Protein AF-N6YVE5-F1 (afdb_monomer)

InterPro domains:
  IPR000701 Succinate dehydrogenase/fumarate reductase type B, transmembrane subunit [PF01127] (1-88)
  IPR014312 Succinate dehydrogenase, hydrophobic membrane anchor [PTHR38689] (1-90)
  IPR014312 Succinate dehydrogenase, hydrophobic membrane anchor [TIGR02968] (1-95)
  IPR034804 Fumarate reductase/succinate dehydrogenase, transmembrane subunit [G3DSA:1.20.1300.10] (1-100)
  IPR034804 Fumarate reductase/succinate dehydrogenase, transmembrane subunit [SSF81343] (2-96)

Sequence (103 aa):
MVQRLSALLLLVLILLAMLALPFASPLDFSAWRALAGGALGGPLIALLFGALCAHAWVGMRDIVLDYLQPRGLRLAVLGLITVVLLGVLARVLLSLAMVALAA

Mean predicted aligned error: 3.14 Å

Organism: NCBI:txid1234381

Radius of gyration: 16.72 Å; Cα contacts (8 Å, |Δi|>4): 61; chains: 1; bounding box: 34×27×44 Å

Foldseek 3Di:
DLQVVLVVLLVVLVVVCVVCVVVDPPPDPVSVLCQLQDPVNVVSQLSNLVSVLSNQLVVVLVVLVVPPDDPVVSVVVNVVSVVVSVVSSVVSNVVSVVSNVVD

Solvent-accessible surface area (backbone atoms only — not comparable to full-atom values): 5577 Å² total; per-residue (Å²): 108,65,53,58,54,22,48,53,51,41,50,53,53,49,51,51,47,67,67,48,52,83,74,50,81,68,87,44,74,66,48,54,48,49,40,38,44,33,96,56,40,28,59,50,51,53,48,47,50,50,28,48,42,52,28,49,50,52,54,52,51,51,53,41,67,77,71,43,79,56,68,68,60,35,53,52,51,53,50,49,51,50,53,50,44,51,50,51,50,50,52,50,52,52,51,37,49,58,39,50,76,72,108

Structure (mmCIF, N/CA/C/O backbone):
data_AF-N6YVE5-F1
#
_entry.id   AF-N6YVE5-F1
#
loop_
_atom_site.group_PDB
_atom_site.id
_atom_site.type_symbol
_atom_site.label_atom_id
_atom_site.label_alt_id
_atom_site.label_comp_id
_atom_site.label_asym_id
_atom_site.label_entity_id
_atom_site.label_seq_id
_atom_site.pdbx_PDB_ins_code
_atom_site.Cartn_x
_atom_site.Cartn_y
_atom_site.Cartn_z
_atom_site.occupancy
_atom_site.B_iso_or_equiv
_atom_site.auth_seq_id
_atom_site.auth_comp_id
_atom_site.auth_asym_id
_atom_site.auth_atom_id
_atom_site.pdbx_PDB_model_num
ATOM 1 N N . MET A 1 1 ? 5.309 -2.353 16.028 1.00 92.25 1 MET A N 1
ATOM 2 C CA . MET A 1 1 ? 6.421 -2.275 15.049 1.00 92.25 1 MET A CA 1
ATOM 3 C C . MET A 1 1 ? 5.942 -2.234 13.599 1.00 92.25 1 MET A C 1
ATOM 5 O O . MET A 1 1 ? 6.401 -1.356 12.882 1.00 92.25 1 MET A O 1
ATOM 9 N N . VAL A 1 2 ? 4.981 -3.082 13.189 1.00 96.69 2 VAL A N 1
ATOM 10 C CA . VAL A 1 2 ? 4.412 -3.110 11.816 1.00 96.69 2 VAL A CA 1
ATOM 11 C C . VAL A 1 2 ? 4.034 -1.722 11.278 1.00 96.69 2 VAL A C 1
ATOM 13 O O . VAL A 1 2 ? 4.438 -1.382 10.172 1.00 96.69 2 VAL A O 1
ATOM 16 N N . GLN A 1 3 ? 3.355 -0.884 12.071 1.00 97.19 3 GLN A N 1
ATOM 17 C CA . GLN A 1 3 ? 2.950 0.470 11.654 1.00 97.19 3 GLN A CA 1
ATOM 18 C C . GLN A 1 3 ? 4.124 1.368 11.240 1.00 97.19 3 GLN A C 1
ATOM 20 O O . GLN A 1 3 ? 4.046 2.089 10.252 1.00 97.19 3 GLN A O 1
ATOM 25 N N . ARG A 1 4 ? 5.230 1.313 11.989 1.00 98.19 4 ARG A N 1
ATOM 26 C CA . ARG A 1 4 ? 6.408 2.154 11.740 1.00 98.19 4 ARG A CA 1
ATOM 27 C C . ARG A 1 4 ? 7.226 1.628 10.567 1.00 98.19 4 ARG A C 1
ATOM 29 O O . ARG A 1 4 ? 7.643 2.407 9.722 1.00 98.19 4 ARG A O 1
ATOM 36 N N . LEU A 1 5 ? 7.417 0.310 10.498 1.00 98.38 5 LEU A N 1
ATOM 37 C CA . LEU A 1 5 ? 8.143 -0.314 9.394 1.00 98.38 5 LEU A CA 1
ATOM 38 C C . LEU A 1 5 ? 7.418 -0.099 8.060 1.00 98.38 5 LEU A C 1
ATOM 40 O O . LEU A 1 5 ? 8.040 0.309 7.086 1.00 98.38 5 LEU A O 1
ATOM 44 N N . SER A 1 6 ? 6.101 -0.312 8.033 1.00 98.50 6 SER A N 1
ATOM 45 C CA . SER A 1 6 ? 5.287 -0.053 6.841 1.00 98.50 6 SER A CA 1
ATOM 46 C C . SER A 1 6 ? 5.313 1.421 6.433 1.00 98.50 6 SER A C 1
ATOM 48 O O . SER A 1 6 ? 5.460 1.698 5.251 1.00 98.50 6 SER A O 1
ATOM 50 N N . ALA A 1 7 ? 5.273 2.365 7.381 1.00 98.56 7 ALA A N 1
ATOM 51 C CA . ALA A 1 7 ? 5.400 3.793 7.078 1.00 98.56 7 ALA A CA 1
ATOM 52 C C . ALA A 1 7 ? 6.753 4.146 6.434 1.00 98.56 7 ALA A C 1
ATOM 54 O O . ALA A 1 7 ? 6.787 4.893 5.461 1.00 98.56 7 ALA A O 1
ATOM 55 N N . LEU A 1 8 ? 7.860 3.590 6.941 1.00 98.56 8 LEU A N 1
ATOM 56 C CA . LEU A 1 8 ? 9.189 3.798 6.355 1.00 98.56 8 LEU A CA 1
ATOM 57 C C . LEU A 1 8 ? 9.293 3.196 4.949 1.00 98.56 8 LEU A C 1
ATOM 59 O O . LEU A 1 8 ? 9.821 3.844 4.049 1.00 98.56 8 LEU A O 1
ATOM 63 N N . LEU A 1 9 ? 8.754 1.989 4.743 1.00 98.31 9 LEU A N 1
ATOM 64 C CA . LEU A 1 9 ? 8.693 1.367 3.417 1.00 98.31 9 LEU A CA 1
ATOM 65 C C . LEU A 1 9 ? 7.871 2.215 2.440 1.00 98.31 9 LEU A C 1
ATOM 67 O O . LEU A 1 9 ? 8.329 2.474 1.331 1.00 98.31 9 LEU A O 1
ATOM 71 N N . LEU A 1 10 ? 6.694 2.688 2.859 1.00 98.75 10 LEU A N 1
ATOM 72 C CA . LEU A 1 10 ? 5.851 3.574 2.056 1.00 98.75 10 LEU A CA 1
ATOM 73 C C . LEU A 1 10 ? 6.588 4.861 1.688 1.00 98.75 10 LEU A C 1
ATOM 75 O O . LEU A 1 10 ? 6.603 5.227 0.519 1.00 98.75 10 LEU A O 1
ATOM 79 N N . LEU A 1 11 ? 7.237 5.510 2.658 1.00 98.62 11 LEU A N 1
ATOM 80 C CA . LEU A 1 11 ? 8.002 6.732 2.426 1.00 98.62 11 LEU A CA 1
ATOM 81 C C . LEU A 1 11 ? 9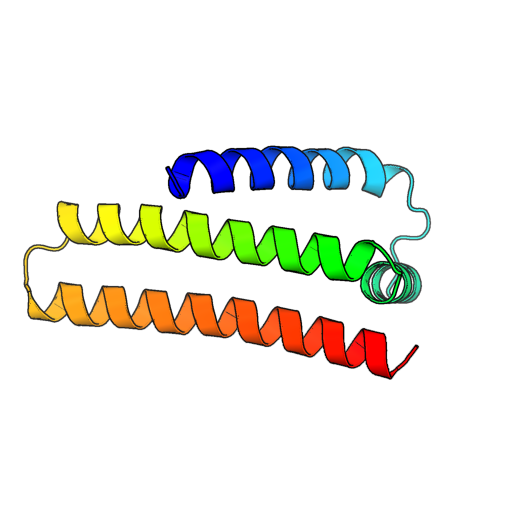.074 6.520 1.352 1.00 98.62 11 LEU A C 1
ATOM 83 O O . LEU A 1 11 ? 9.126 7.271 0.383 1.00 98.62 11 LEU A O 1
ATOM 87 N N . VAL A 1 12 ? 9.901 5.483 1.496 1.00 98.56 12 VAL A N 1
ATOM 88 C CA . VAL A 1 12 ? 10.987 5.198 0.549 1.00 98.56 12 VAL A CA 1
ATOM 89 C C . VAL A 1 12 ? 10.443 4.882 -0.845 1.00 98.56 12 VAL A C 1
ATOM 91 O O . VAL A 1 12 ? 10.932 5.438 -1.825 1.00 98.56 12 VAL A O 1
ATOM 94 N N . LEU A 1 13 ? 9.424 4.025 -0.949 1.00 97.88 13 LEU A N 1
ATOM 95 C CA . LEU A 1 13 ? 8.870 3.604 -2.239 1.00 97.88 13 LEU A CA 1
ATOM 96 C C . LEU A 1 13 ? 8.157 4.749 -2.968 1.00 97.88 13 LEU A C 1
ATOM 98 O O . LEU A 1 13 ? 8.304 4.885 -4.181 1.00 97.88 13 LEU A O 1
ATOM 102 N N . ILE A 1 14 ? 7.426 5.595 -2.238 1.00 97.81 14 ILE A N 1
ATOM 103 C CA . ILE A 1 14 ? 6.761 6.774 -2.805 1.00 97.81 14 ILE A CA 1
ATOM 104 C C . ILE A 1 14 ? 7.799 7.791 -3.270 1.00 97.81 14 ILE A C 1
ATOM 106 O O . ILE A 1 14 ? 7.688 8.281 -4.390 1.00 97.81 14 ILE A O 1
ATOM 110 N N . LEU A 1 15 ? 8.828 8.080 -2.465 1.00 98.00 15 LEU A N 1
ATOM 111 C CA . LEU A 1 15 ? 9.901 8.987 -2.876 1.00 98.00 15 LEU A CA 1
ATOM 112 C C . LEU A 1 15 ? 10.628 8.459 -4.113 1.00 98.00 15 LEU A C 1
ATOM 114 O O . LEU A 1 15 ? 10.826 9.209 -5.062 1.00 98.00 15 LEU A O 1
ATOM 118 N N . LEU A 1 16 ? 10.960 7.167 -4.152 1.00 95.19 16 LEU A N 1
ATOM 119 C CA . LEU A 1 16 ? 11.575 6.551 -5.326 1.00 95.19 16 LEU A CA 1
ATOM 120 C C . LEU A 1 16 ? 10.699 6.728 -6.573 1.00 95.19 16 LEU A C 1
ATOM 122 O O . LEU A 1 16 ? 11.204 7.154 -7.609 1.00 95.19 16 LEU A O 1
ATOM 126 N N . ALA A 1 17 ? 9.392 6.469 -6.476 1.00 92.50 17 ALA A N 1
ATOM 127 C CA . ALA A 1 17 ? 8.464 6.673 -7.586 1.00 92.50 17 ALA A CA 1
ATOM 128 C C . ALA A 1 17 ? 8.367 8.152 -8.002 1.00 92.50 17 ALA A C 1
ATOM 130 O O . ALA A 1 17 ? 8.444 8.460 -9.190 1.00 92.50 17 ALA A O 1
ATOM 131 N N . MET A 1 18 ? 8.254 9.075 -7.040 1.00 94.62 18 MET A N 1
ATOM 132 C CA . MET A 1 18 ? 8.200 10.519 -7.296 1.00 94.62 18 MET A CA 1
ATOM 133 C C . MET A 1 18 ? 9.459 11.041 -7.988 1.00 94.62 18 MET A C 1
ATOM 135 O O . MET A 1 18 ? 9.360 11.915 -8.844 1.00 94.62 18 MET A O 1
ATOM 139 N N . LEU A 1 19 ? 10.632 10.514 -7.628 1.00 94.69 19 LEU A N 1
ATOM 140 C CA . LEU A 1 19 ? 11.900 10.896 -8.241 1.00 94.69 19 LEU A CA 1
ATOM 141 C C . LEU A 1 19 ? 12.096 10.238 -9.612 1.00 94.69 19 LEU A C 1
ATOM 143 O O . LEU A 1 19 ? 12.704 10.855 -10.476 1.00 94.69 19 LEU A O 1
ATOM 147 N N . ALA A 1 20 ? 11.598 9.018 -9.833 1.00 90.06 20 ALA A N 1
ATOM 148 C CA . ALA A 1 20 ? 11.807 8.279 -11.080 1.00 90.06 20 ALA A CA 1
ATOM 149 C C . ALA A 1 20 ? 10.836 8.675 -12.207 1.00 90.06 20 ALA A C 1
ATOM 151 O O . ALA A 1 20 ? 11.248 8.777 -13.362 1.00 90.06 20 ALA A O 1
ATOM 152 N N . LEU A 1 21 ? 9.555 8.906 -11.894 1.00 86.94 21 LEU A N 1
ATOM 153 C CA . LEU A 1 21 ? 8.507 9.147 -12.897 1.00 86.94 21 LEU A CA 1
ATOM 154 C C . LEU A 1 21 ? 8.758 10.345 -13.833 1.00 86.94 21 LEU A C 1
ATOM 156 O O . LEU A 1 21 ? 8.476 10.200 -15.020 1.00 86.94 21 LEU A O 1
ATOM 160 N N . PRO A 1 22 ? 9.317 11.489 -13.389 1.00 88.44 22 PRO A N 1
ATOM 161 C CA . PRO A 1 22 ? 9.618 12.610 -14.285 1.00 88.44 22 PRO A CA 1
ATOM 162 C C . PRO A 1 22 ? 10.629 12.275 -15.391 1.00 88.44 22 PRO A C 1
ATOM 164 O O . PRO A 1 22 ? 10.657 12.950 -16.417 1.00 88.44 22 PRO A O 1
ATOM 167 N N . PHE A 1 23 ? 11.455 11.244 -15.192 1.00 87.50 23 PHE A N 1
ATOM 168 C CA . PHE A 1 23 ? 12.453 10.792 -16.165 1.00 87.50 23 PHE A CA 1
ATOM 169 C C . PHE A 1 23 ? 11.956 9.630 -17.034 1.00 87.50 23 PHE A C 1
ATOM 171 O O . PHE A 1 23 ? 12.632 9.240 -17.985 1.00 87.50 23 PHE A O 1
ATOM 178 N N . ALA A 1 24 ? 10.776 9.078 -16.740 1.00 80.25 24 ALA A N 1
ATOM 179 C CA . ALA A 1 24 ? 10.145 8.050 -17.551 1.00 80.25 24 ALA A CA 1
ATOM 180 C C . ALA A 1 24 ? 9.356 8.718 -18.688 1.00 80.25 24 ALA A C 1
ATOM 182 O O . ALA A 1 24 ? 8.233 9.173 -18.497 1.00 80.25 24 ALA A O 1
ATOM 183 N N . SER A 1 25 ? 9.947 8.803 -19.880 1.00 76.25 25 SER A N 1
ATOM 184 C CA . SER A 1 25 ? 9.267 9.283 -21.088 1.00 76.25 25 SER A CA 1
ATOM 185 C C . SER A 1 25 ? 9.219 8.163 -22.132 1.00 76.25 25 SER A C 1
ATOM 187 O O . SER A 1 25 ? 10.283 7.616 -22.436 1.00 76.25 25 SER A O 1
ATOM 189 N N . PRO A 1 26 ? 8.045 7.816 -22.703 1.00 84.38 26 PRO A N 1
ATOM 190 C CA . PRO A 1 26 ? 6.693 8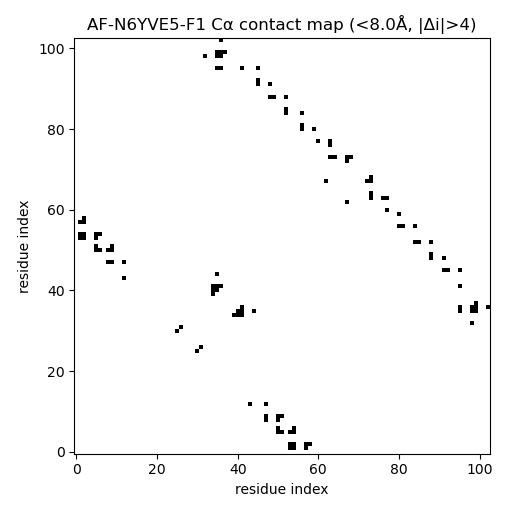.339 -22.438 1.00 84.38 26 PRO A CA 1
ATOM 191 C C . PRO A 1 26 ? 5.933 7.578 -21.323 1.00 84.38 26 PRO A C 1
ATOM 193 O O . PRO A 1 26 ? 6.056 6.365 -21.203 1.00 84.38 26 PRO A O 1
ATOM 196 N N . LEU A 1 27 ? 5.084 8.265 -20.540 1.00 86.50 27 LEU A N 1
ATOM 197 C CA . LEU A 1 27 ? 4.186 7.658 -19.529 1.00 86.50 27 LEU A CA 1
ATOM 198 C C . LEU A 1 27 ? 2.892 7.101 -20.151 1.00 86.50 27 LEU A C 1
ATOM 200 O O . LEU A 1 27 ? 1.782 7.462 -19.754 1.00 86.50 27 LEU A O 1
ATOM 204 N N . ASP A 1 28 ? 3.027 6.245 -21.155 1.00 92.06 28 ASP A N 1
ATOM 205 C CA . ASP A 1 28 ? 1.894 5.616 -21.830 1.00 92.06 28 ASP A CA 1
ATOM 206 C C . ASP A 1 28 ? 1.572 4.218 -21.271 1.00 92.06 28 ASP A C 1
ATOM 208 O O . ASP A 1 28 ? 2.240 3.694 -20.374 1.00 92.06 28 ASP A O 1
ATOM 212 N N . PHE A 1 29 ? 0.513 3.593 -21.796 1.00 91.94 29 PHE A N 1
ATOM 213 C CA . PHE A 1 29 ? 0.121 2.241 -21.391 1.00 91.94 29 PHE A CA 1
ATOM 214 C C . PHE A 1 29 ? 1.256 1.217 -21.563 1.00 91.94 29 PHE A C 1
ATOM 216 O O . PHE A 1 29 ? 1.401 0.319 -20.731 1.00 91.94 29 PHE A O 1
ATOM 223 N N . SER A 1 30 ? 2.063 1.346 -22.621 1.00 91.75 30 SER A N 1
ATOM 224 C CA . SER A 1 30 ? 3.145 0.407 -22.916 1.00 91.75 30 SER A CA 1
ATOM 225 C C . SER A 1 30 ? 4.264 0.503 -21.878 1.00 91.75 30 SER A C 1
ATOM 227 O O . SER A 1 30 ? 4.714 -0.527 -21.375 1.00 91.75 30 SER A O 1
ATOM 229 N N . ALA A 1 31 ? 4.623 1.720 -21.465 1.00 91.06 31 ALA A N 1
ATOM 230 C CA . ALA A 1 31 ? 5.614 1.973 -20.429 1.00 91.06 31 ALA A CA 1
ATOM 231 C C . ALA A 1 31 ? 5.153 1.458 -19.060 1.00 91.06 31 ALA A C 1
ATOM 233 O O . ALA A 1 31 ? 5.920 0.799 -18.357 1.00 91.06 31 ALA A O 1
ATOM 234 N N . TRP A 1 32 ? 3.884 1.672 -18.697 1.00 92.69 32 TRP A N 1
ATOM 235 C CA . TRP A 1 32 ? 3.325 1.125 -17.456 1.00 92.69 32 TRP A CA 1
ATOM 236 C C . TRP A 1 32 ? 3.286 -0.403 -17.453 1.00 92.69 32 TRP A C 1
ATOM 238 O O . TRP A 1 32 ? 3.624 -1.028 -16.446 1.00 92.69 32 TRP A O 1
ATOM 248 N N . ARG A 1 33 ? 2.913 -1.016 -18.582 1.00 93.25 33 ARG A N 1
ATOM 249 C CA . ARG A 1 33 ? 2.928 -2.474 -18.735 1.00 93.25 33 ARG A CA 1
ATOM 250 C C . ARG A 1 33 ? 4.350 -3.030 -18.639 1.00 93.25 33 ARG A C 1
ATOM 252 O O . ARG A 1 33 ? 4.552 -4.023 -17.947 1.00 93.25 33 ARG A O 1
ATOM 259 N N . ALA A 1 34 ? 5.325 -2.380 -19.274 1.00 91.44 34 ALA A N 1
ATOM 260 C CA . ALA A 1 34 ? 6.734 -2.767 -19.213 1.00 91.44 34 ALA A CA 1
ATOM 261 C C . ALA A 1 34 ? 7.307 -2.636 -17.794 1.00 91.44 34 ALA A C 1
ATOM 263 O O . ALA A 1 34 ? 7.992 -3.541 -17.325 1.00 91.44 34 ALA A O 1
ATOM 264 N N . LEU A 1 35 ? 6.976 -1.558 -17.074 1.00 92.00 35 LEU A N 1
ATOM 265 C CA . LEU A 1 35 ? 7.352 -1.393 -15.671 1.00 92.00 35 LEU A CA 1
ATOM 266 C C . LEU A 1 35 ? 6.774 -2.526 -14.812 1.00 92.00 35 LEU A C 1
ATOM 268 O O . LEU A 1 35 ? 7.513 -3.179 -14.079 1.00 92.00 35 LEU A O 1
ATOM 272 N N . ALA A 1 36 ? 5.469 -2.784 -14.918 1.00 94.56 36 ALA A N 1
ATOM 273 C CA . ALA A 1 36 ? 4.796 -3.807 -14.121 1.00 94.56 36 ALA A CA 1
ATOM 274 C C . ALA A 1 36 ? 5.276 -5.238 -14.434 1.00 94.56 36 ALA A C 1
ATOM 276 O O . ALA A 1 36 ? 5.316 -6.066 -13.526 1.00 94.56 36 ALA A O 1
ATOM 277 N N . GLY A 1 37 ? 5.648 -5.523 -15.687 1.00 93.75 37 GLY A N 1
ATOM 278 C CA . GLY A 1 37 ? 6.186 -6.822 -16.114 1.00 93.75 37 GLY A CA 1
ATOM 279 C C . GLY A 1 37 ? 7.698 -6.978 -15.940 1.00 93.75 37 GLY A C 1
ATOM 280 O O . GLY A 1 37 ? 8.215 -8.086 -16.045 1.00 93.75 37 GLY A O 1
ATOM 281 N N . GLY A 1 38 ? 8.423 -5.891 -15.674 1.00 90.19 38 GLY A N 1
ATOM 282 C CA . GLY A 1 38 ? 9.869 -5.921 -15.485 1.00 90.19 38 GLY A CA 1
ATOM 283 C C . GLY A 1 38 ? 10.287 -6.620 -14.188 1.00 90.19 38 GLY A C 1
ATOM 284 O O . GLY A 1 38 ? 9.540 -6.659 -13.210 1.00 90.19 38 GLY A O 1
ATOM 285 N N . ALA A 1 39 ? 11.537 -7.095 -14.148 1.00 90.56 39 ALA A N 1
ATOM 286 C CA . ALA A 1 39 ? 12.091 -7.876 -13.034 1.00 90.56 39 ALA A CA 1
ATOM 287 C C . ALA A 1 39 ? 11.993 -7.190 -11.655 1.00 90.56 39 ALA A C 1
ATOM 289 O O . ALA A 1 39 ? 11.949 -7.871 -10.634 1.00 90.56 39 ALA A O 1
ATOM 290 N N . LEU A 1 40 ? 11.960 -5.852 -11.617 1.00 91.50 40 LEU A N 1
ATOM 291 C CA . LEU A 1 40 ? 11.882 -5.073 -10.376 1.00 91.50 40 LEU A CA 1
ATOM 292 C C . LEU A 1 40 ? 10.542 -4.358 -10.179 1.00 91.50 40 LEU A C 1
ATOM 294 O O . LEU A 1 40 ? 10.094 -4.230 -9.042 1.00 91.50 40 LEU A O 1
ATOM 298 N N . GLY A 1 41 ? 9.881 -3.893 -11.243 1.00 93.69 41 GLY A N 1
ATOM 299 C CA . GLY A 1 41 ? 8.705 -3.033 -11.093 1.00 93.69 41 GLY A CA 1
ATOM 300 C C . GLY A 1 41 ? 7.497 -3.761 -10.502 1.00 93.69 41 GLY A C 1
ATOM 301 O O . GLY A 1 41 ? 6.897 -3.255 -9.555 1.00 93.69 41 GLY A O 1
ATOM 302 N N . GLY A 1 42 ? 7.193 -4.979 -10.962 1.00 95.12 42 GLY A N 1
ATOM 303 C CA . GLY A 1 42 ? 6.141 -5.813 -10.369 1.00 95.12 42 GLY A CA 1
ATOM 304 C C . GLY A 1 42 ? 6.353 -6.072 -8.868 1.00 95.12 42 GLY A C 1
ATOM 305 O O . GLY A 1 42 ? 5.477 -5.726 -8.069 1.00 95.12 42 GLY A O 1
ATOM 306 N N . PRO A 1 43 ? 7.519 -6.601 -8.445 1.00 96.31 43 PRO A N 1
ATOM 307 C CA . PRO A 1 43 ? 7.842 -6.775 -7.029 1.00 96.31 43 PRO A CA 1
ATOM 308 C C . PRO A 1 43 ? 7.769 -5.486 -6.198 1.00 96.31 43 PRO A C 1
ATOM 310 O O . PRO A 1 43 ? 7.244 -5.516 -5.085 1.00 96.31 43 PRO A O 1
ATOM 313 N N . LEU A 1 44 ? 8.236 -4.348 -6.723 1.00 96.88 44 LEU A N 1
ATOM 314 C CA . LEU A 1 44 ? 8.160 -3.057 -6.026 1.00 96.88 44 LEU A CA 1
ATOM 315 C C . LEU A 1 44 ? 6.713 -2.573 -5.857 1.00 96.88 44 LEU A C 1
ATOM 317 O O . LEU A 1 44 ? 6.361 -2.082 -4.784 1.00 96.88 44 LEU A O 1
ATOM 321 N N . ILE A 1 45 ? 5.857 -2.755 -6.868 1.00 97.25 45 ILE A N 1
ATOM 322 C CA . ILE A 1 45 ? 4.420 -2.451 -6.772 1.00 97.25 45 ILE A CA 1
ATOM 323 C C . ILE A 1 45 ? 3.754 -3.364 -5.733 1.00 97.25 45 ILE A C 1
ATOM 325 O O . ILE A 1 45 ? 3.011 -2.881 -4.877 1.00 97.25 45 ILE A O 1
ATOM 329 N N . ALA A 1 46 ? 4.040 -4.669 -5.757 1.00 98.00 46 ALA A N 1
ATOM 330 C CA . ALA A 1 46 ? 3.508 -5.609 -4.771 1.00 98.00 46 ALA A CA 1
ATOM 331 C C . ALA A 1 46 ? 3.942 -5.239 -3.342 1.00 98.00 46 ALA A C 1
ATOM 333 O O . ALA A 1 46 ? 3.120 -5.248 -2.423 1.00 98.00 46 ALA A O 1
ATOM 334 N N . LEU A 1 47 ? 5.207 -4.850 -3.158 1.00 98.31 47 LEU A N 1
ATOM 335 C CA . LEU A 1 47 ? 5.736 -4.403 -1.872 1.00 98.31 47 LEU A CA 1
ATOM 336 C C . LEU A 1 47 ? 5.072 -3.102 -1.399 1.00 98.31 47 LEU A C 1
ATOM 338 O O . LEU A 1 47 ? 4.698 -3.011 -0.230 1.00 98.31 47 LEU A O 1
ATOM 342 N N . LEU A 1 48 ? 4.875 -2.126 -2.294 1.00 98.50 48 LEU A N 1
ATOM 343 C CA . LEU A 1 48 ? 4.193 -0.864 -1.995 1.00 98.50 48 LEU A CA 1
ATOM 344 C C . LEU A 1 48 ? 2.773 -1.111 -1.476 1.00 98.50 48 LEU A C 1
ATOM 346 O O . LEU A 1 48 ? 2.408 -0.617 -0.409 1.00 98.50 48 LEU A O 1
ATOM 350 N N . PHE A 1 49 ? 1.979 -1.905 -2.197 1.00 98.62 49 PHE A N 1
ATOM 351 C CA . PHE A 1 49 ? 0.599 -2.192 -1.802 1.00 98.62 49 PHE A CA 1
ATOM 352 C C . PHE A 1 49 ? 0.511 -3.116 -0.583 1.00 98.62 49 PHE A C 1
ATOM 354 O O . PHE A 1 49 ? -0.388 -2.944 0.241 1.00 98.62 49 PHE A O 1
ATOM 361 N N . GLY A 1 50 ? 1.454 -4.046 -0.412 1.00 98.69 50 GLY A N 1
ATOM 362 C CA . GLY A 1 50 ? 1.569 -4.852 0.803 1.00 98.69 50 GLY A CA 1
ATOM 363 C C . GLY A 1 50 ? 1.849 -3.991 2.038 1.00 98.69 50 GLY A C 1
ATOM 364 O O . GLY A 1 50 ? 1.155 -4.110 3.050 1.00 98.69 50 GLY A O 1
ATOM 365 N N . ALA A 1 51 ? 2.809 -3.066 1.938 1.00 98.69 51 ALA A N 1
ATOM 366 C CA . ALA A 1 51 ? 3.110 -2.100 2.992 1.00 98.69 51 ALA A CA 1
ATOM 367 C C . ALA A 1 51 ? 1.916 -1.174 3.273 1.00 98.69 51 ALA A C 1
ATOM 369 O O . ALA A 1 51 ? 1.590 -0.947 4.438 1.00 98.69 51 ALA A O 1
ATOM 370 N N . LEU A 1 52 ? 1.219 -0.703 2.232 1.00 98.75 52 LEU A N 1
ATOM 371 C CA . LEU A 1 52 ? 0.017 0.124 2.363 1.00 98.75 52 LEU A CA 1
ATOM 372 C C . LEU A 1 52 ? -1.093 -0.607 3.120 1.00 98.75 52 LEU A C 1
ATOM 374 O O . LEU A 1 52 ? -1.646 -0.056 4.067 1.00 98.75 52 LEU A O 1
ATOM 378 N N . CYS A 1 53 ? -1.389 -1.856 2.750 1.00 98.75 53 CYS A N 1
ATOM 379 C CA . CYS A 1 53 ? -2.420 -2.648 3.418 1.00 98.75 53 CYS A CA 1
ATOM 380 C C . CYS A 1 53 ? -2.054 -2.930 4.880 1.00 98.75 53 CYS A C 1
ATOM 382 O O . CYS A 1 53 ? -2.912 -2.831 5.755 1.00 98.75 53 CYS A O 1
ATOM 384 N N . ALA A 1 54 ? -0.782 -3.225 5.168 1.00 98.56 54 ALA A N 1
ATOM 385 C CA . ALA A 1 54 ? -0.312 -3.428 6.537 1.00 98.56 54 ALA A CA 1
ATOM 386 C C . ALA A 1 54 ? -0.426 -2.150 7.389 1.00 98.56 54 ALA A C 1
ATOM 388 O O . ALA A 1 54 ? -0.869 -2.217 8.538 1.00 98.56 54 ALA A O 1
ATOM 389 N N . HIS A 1 55 ? -0.060 -0.994 6.825 1.00 98.69 55 HIS A N 1
ATOM 390 C CA . HIS A 1 55 ? -0.169 0.312 7.480 1.00 98.69 55 HIS A CA 1
ATOM 391 C C . HIS A 1 55 ? -1.632 0.698 7.737 1.00 98.69 55 HIS A C 1
ATOM 393 O O . HIS A 1 55 ? -2.010 1.088 8.842 1.00 98.69 55 HIS A O 1
ATOM 399 N N . ALA A 1 56 ? -2.477 0.537 6.718 1.00 98.62 56 ALA A N 1
ATOM 400 C CA . ALA A 1 56 ? -3.898 0.834 6.800 1.00 98.62 56 ALA A CA 1
ATOM 401 C C . ALA A 1 56 ? -4.609 -0.082 7.803 1.00 98.62 56 ALA A C 1
ATOM 403 O O . ALA A 1 56 ? -5.433 0.402 8.571 1.00 98.62 56 ALA A O 1
ATOM 404 N N . TRP A 1 57 ? -4.273 -1.377 7.858 1.00 98.62 57 TRP A N 1
ATOM 405 C CA . TRP A 1 57 ? -4.875 -2.298 8.823 1.00 98.62 57 TRP A CA 1
ATOM 406 C C . TRP A 1 57 ? -4.644 -1.847 10.263 1.00 98.62 57 TRP A C 1
ATOM 408 O O . TRP A 1 57 ? -5.597 -1.747 11.031 1.00 98.62 57 TRP A O 1
ATOM 418 N N . VAL A 1 58 ? -3.393 -1.560 10.630 1.00 98.50 58 VAL A N 1
ATOM 419 C CA . VAL A 1 58 ? -3.075 -1.158 12.004 1.00 98.50 58 VAL A CA 1
ATOM 420 C C . VAL A 1 58 ? -3.703 0.199 12.320 1.00 98.50 58 VAL A C 1
ATOM 422 O O . VAL A 1 58 ? -4.403 0.304 13.322 1.00 98.50 58 VAL A O 1
ATOM 425 N N . GLY A 1 59 ? -3.547 1.195 11.440 1.00 98.44 59 GLY A N 1
ATOM 426 C CA . GLY A 1 59 ? -4.125 2.525 11.652 1.00 98.44 59 GLY A CA 1
ATOM 427 C C . GLY A 1 59 ? -5.651 2.510 11.777 1.00 98.44 59 GLY A C 1
ATOM 428 O O . GLY A 1 59 ? -6.203 3.071 12.720 1.00 98.44 59 GLY A O 1
ATOM 429 N N . MET A 1 60 ? -6.346 1.818 10.871 1.00 98.62 60 MET A N 1
ATOM 430 C CA . MET A 1 60 ? -7.807 1.751 10.903 1.00 98.62 60 MET A CA 1
ATOM 431 C C . MET A 1 60 ? -8.330 0.922 12.070 1.00 98.62 60 MET A C 1
ATOM 433 O O . MET A 1 60 ? -9.351 1.281 12.649 1.00 98.62 60 MET A O 1
ATOM 437 N N . ARG A 1 61 ? -7.648 -0.165 12.447 1.00 98.38 61 ARG A N 1
ATOM 438 C CA . ARG A 1 61 ? -8.019 -0.947 13.629 1.00 98.38 61 ARG A CA 1
ATOM 439 C C . ARG A 1 61 ? -7.973 -0.085 14.886 1.00 98.38 61 ARG A C 1
ATOM 441 O O . ARG A 1 61 ? -8.902 -0.160 15.685 1.00 98.38 61 ARG A O 1
ATOM 448 N N . ASP A 1 62 ? -6.920 0.709 15.042 1.00 98.12 62 ASP A N 1
ATOM 449 C CA . ASP A 1 62 ? -6.735 1.560 16.216 1.00 98.12 62 ASP A CA 1
ATOM 450 C C . ASP A 1 62 ? -7.837 2.643 16.266 1.00 98.12 62 ASP A C 1
ATOM 452 O O . ASP A 1 62 ? -8.555 2.726 17.258 1.00 98.12 62 ASP A O 1
ATOM 456 N N . ILE A 1 63 ? -8.123 3.327 15.145 1.00 98.38 63 ILE A N 1
ATOM 457 C CA . ILE A 1 63 ? -9.271 4.256 15.027 1.00 98.38 63 ILE A CA 1
ATOM 458 C C . ILE A 1 63 ? -10.589 3.565 15.408 1.00 98.38 63 ILE A C 1
ATOM 460 O O . ILE A 1 63 ? -11.404 4.093 16.163 1.00 98.38 63 ILE A O 1
ATOM 464 N N . VAL A 1 64 ? -10.831 2.367 14.882 1.00 98.56 64 VAL A N 1
ATOM 465 C CA . VAL A 1 64 ? -12.083 1.652 15.133 1.00 98.56 64 VAL A CA 1
ATOM 466 C C . VAL A 1 64 ? -12.223 1.261 16.606 1.00 98.56 64 VAL A C 1
ATOM 468 O O . VAL A 1 64 ? -13.319 1.344 17.156 1.00 98.56 64 VAL 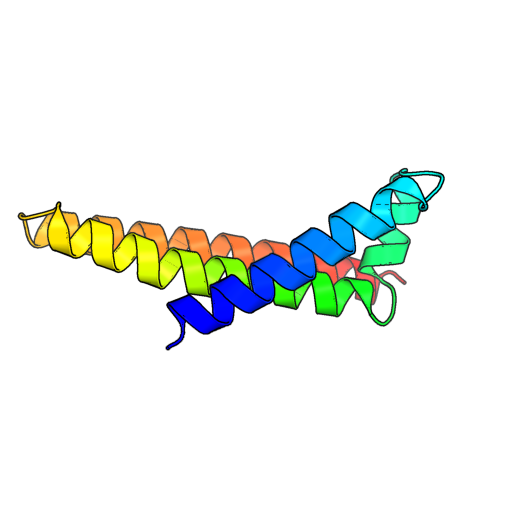A O 1
ATOM 471 N N . LEU A 1 65 ? -11.135 0.863 17.262 1.00 98.06 65 LEU A N 1
ATOM 472 C CA . LEU A 1 65 ? -11.145 0.521 18.683 1.00 98.06 65 LEU A CA 1
ATOM 473 C C . LEU A 1 65 ? -11.356 1.745 19.582 1.00 98.06 65 LEU A C 1
ATOM 475 O O . LEU A 1 65 ? -12.042 1.609 20.596 1.00 98.06 65 LEU A O 1
ATOM 479 N N . ASP A 1 66 ? -10.829 2.905 19.192 1.00 98.19 66 ASP A N 1
ATOM 480 C CA . ASP A 1 66 ? -10.908 4.140 19.976 1.00 98.19 66 ASP A CA 1
ATOM 481 C C . ASP A 1 66 ? -12.281 4.818 19.857 1.00 98.19 66 ASP A C 1
ATOM 483 O O . ASP A 1 66 ? -12.836 5.307 20.845 1.00 98.19 66 ASP A O 1
ATOM 487 N N . TYR A 1 67 ? -12.861 4.822 18.652 1.00 98.19 67 TYR A N 1
ATOM 488 C CA . TYR A 1 67 ? -14.054 5.619 18.355 1.00 98.19 67 TYR A CA 1
ATOM 489 C C . TYR A 1 67 ? -15.353 4.805 18.251 1.00 98.19 67 TYR A C 1
ATOM 491 O O . TYR A 1 67 ? -16.427 5.354 18.507 1.00 98.19 67 TYR A O 1
ATOM 499 N N . LEU A 1 68 ? -15.314 3.504 17.925 1.00 97.94 68 LEU A N 1
ATOM 500 C CA . LEU A 1 68 ? -16.528 2.681 17.829 1.00 97.94 68 LEU A CA 1
ATOM 501 C C . LEU A 1 68 ? -16.785 1.866 19.101 1.00 97.94 68 LEU A C 1
ATOM 503 O O . LEU A 1 68 ? -16.274 0.761 19.287 1.00 97.94 68 LEU A O 1
ATOM 507 N N . GLN A 1 69 ? -17.677 2.394 19.941 1.00 95.94 69 GLN A N 1
ATOM 508 C CA . GLN A 1 69 ? -18.070 1.779 21.212 1.00 95.94 69 GLN A CA 1
ATOM 509 C C . GLN A 1 69 ? -18.942 0.514 21.060 1.00 95.94 69 GLN A C 1
ATOM 511 O O . GLN A 1 69 ? -18.680 -0.481 21.749 1.00 95.94 69 GLN A O 1
ATOM 516 N N . PRO A 1 70 ? -19.971 0.472 20.181 1.00 97.69 70 PRO A N 1
ATOM 517 C CA . PRO A 1 70 ? -20.834 -0.702 20.087 1.00 97.69 70 PRO A CA 1
ATOM 518 C C . PRO A 1 70 ? -20.079 -1.909 19.519 1.00 97.69 70 PRO A C 1
ATOM 520 O O . PRO A 1 70 ? -19.587 -1.885 18.390 1.00 97.69 70 PRO A O 1
ATOM 523 N N . ARG A 1 71 ? -20.035 -3.009 20.283 1.00 95.50 71 ARG A N 1
ATOM 524 C CA . ARG A 1 71 ? -19.247 -4.209 19.937 1.00 95.50 71 ARG A CA 1
ATOM 525 C C . ARG A 1 71 ? -19.616 -4.807 18.575 1.00 95.50 71 ARG A C 1
ATOM 527 O O . ARG A 1 71 ? -18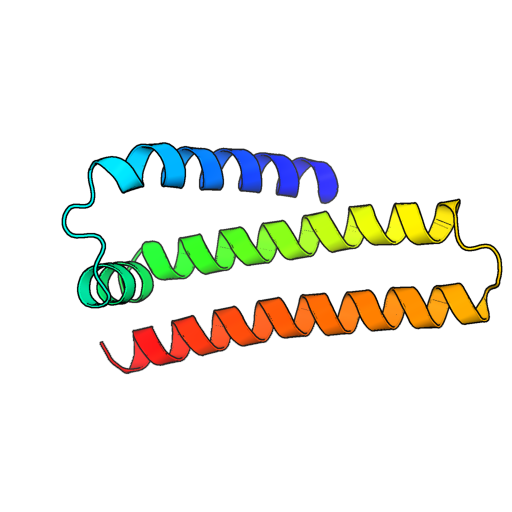.720 -5.191 17.829 1.00 95.50 71 ARG A O 1
ATOM 534 N N . GLY A 1 72 ? -20.911 -4.872 18.250 1.00 96.31 72 GLY A N 1
ATOM 535 C CA . GLY A 1 72 ? -21.388 -5.414 16.972 1.00 96.31 72 GLY A CA 1
ATOM 536 C C . GLY A 1 72 ? -20.960 -4.562 15.777 1.00 96.31 72 GLY A C 1
ATOM 537 O O . GLY A 1 72 ? -20.442 -5.088 14.795 1.00 96.31 72 GLY A O 1
ATOM 538 N N . LEU A 1 73 ? -21.084 -3.237 15.900 1.00 97.62 73 LEU A N 1
ATOM 539 C CA . LEU A 1 73 ? -20.659 -2.300 14.861 1.00 97.62 73 LEU A CA 1
ATOM 540 C C . LEU A 1 73 ? -19.143 -2.359 14.647 1.00 97.62 73 LEU A C 1
ATOM 542 O O . LEU A 1 73 ? -18.679 -2.397 13.512 1.00 97.62 73 LEU A O 1
ATOM 546 N N . ARG A 1 74 ? -18.370 -2.454 15.732 1.00 98.12 74 ARG A N 1
ATOM 547 C CA . ARG A 1 74 ? -16.917 -2.613 15.668 1.00 98.12 74 ARG A CA 1
ATOM 548 C C . ARG A 1 74 ? -16.500 -3.848 14.870 1.00 98.12 74 ARG A C 1
ATOM 550 O O . ARG A 1 74 ? -15.632 -3.748 14.010 1.00 98.12 74 ARG A O 1
ATOM 557 N N . LEU A 1 75 ? -17.118 -5.001 15.135 1.00 98.12 75 LEU A N 1
ATOM 558 C CA . LEU A 1 75 ? -16.832 -6.235 14.395 1.00 98.12 75 LEU A CA 1
ATOM 559 C C . LEU A 1 75 ? -17.193 -6.105 12.911 1.00 98.12 75 LEU A C 1
ATOM 561 O O . LEU A 1 75 ? -16.398 -6.500 12.063 1.00 98.12 75 LEU A O 1
ATOM 565 N N . ALA A 1 76 ? -18.348 -5.510 12.599 1.00 98.50 76 ALA A N 1
ATOM 566 C CA . ALA A 1 76 ? -18.771 -5.290 11.219 1.00 98.50 76 ALA A CA 1
ATOM 567 C C . ALA A 1 76 ? -17.793 -4.381 10.455 1.00 98.50 76 ALA A C 1
ATOM 569 O O . ALA A 1 76 ? -17.385 -4.709 9.343 1.00 98.50 76 ALA A O 1
ATOM 570 N N . VAL A 1 77 ? -17.368 -3.271 11.068 1.00 98.62 77 VAL A N 1
ATOM 571 C CA . VAL A 1 77 ? -16.441 -2.314 10.449 1.00 98.62 77 VAL A CA 1
ATOM 572 C C . VAL A 1 77 ? -15.041 -2.909 10.293 1.00 98.62 77 VAL A C 1
ATOM 574 O O . VAL A 1 77 ? -14.463 -2.795 9.216 1.00 9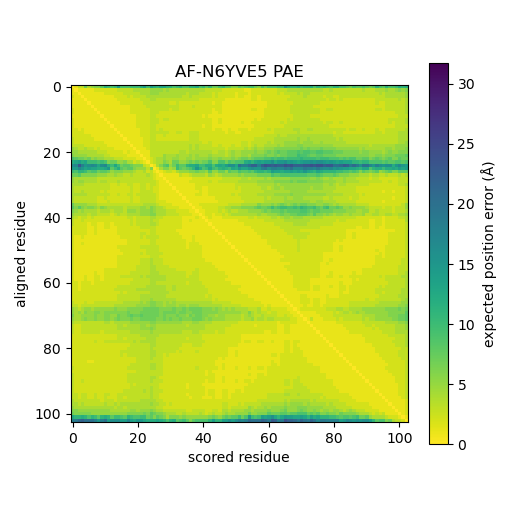8.62 77 VAL A O 1
ATOM 577 N N . LEU A 1 78 ? -14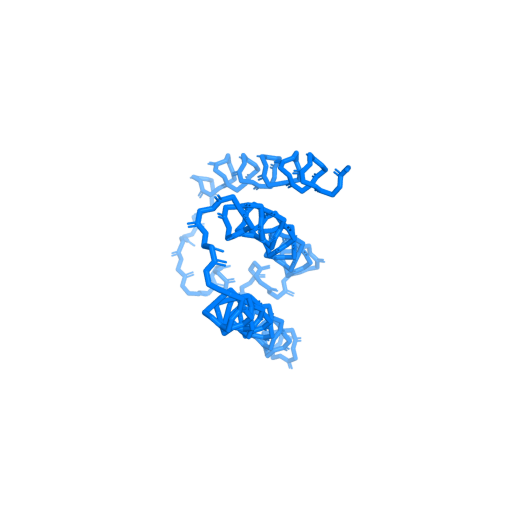.508 -3.599 11.311 1.00 98.62 78 LEU A N 1
ATOM 578 C CA . LEU A 1 78 ? -13.223 -4.299 11.188 1.00 98.62 78 LEU A CA 1
ATOM 579 C C . LEU A 1 78 ? -13.268 -5.362 10.085 1.00 98.62 78 LEU A C 1
ATOM 581 O O . LEU A 1 78 ? -12.347 -5.424 9.276 1.00 98.62 78 LEU A O 1
ATOM 585 N N . GLY A 1 79 ? -14.349 -6.145 10.009 1.00 98.62 79 GLY A N 1
ATOM 586 C CA . GLY A 1 79 ? -14.546 -7.135 8.951 1.00 98.62 79 GLY A CA 1
ATOM 587 C C . GLY A 1 79 ? -14.584 -6.503 7.559 1.00 98.62 79 GLY A C 1
ATOM 588 O O . GLY A 1 79 ? -13.893 -6.972 6.656 1.00 98.62 79 GLY A O 1
ATOM 589 N N . LEU A 1 80 ? -15.321 -5.400 7.396 1.00 98.81 80 LEU A N 1
ATOM 590 C CA . LEU A 1 80 ? -15.371 -4.650 6.140 1.00 98.81 80 LEU A CA 1
ATOM 591 C C . LEU A 1 80 ? -13.986 -4.130 5.735 1.00 98.81 80 LEU A C 1
ATOM 593 O O . LEU A 1 80 ? -13.579 -4.317 4.591 1.00 98.81 80 LEU A O 1
ATOM 597 N N . ILE A 1 81 ? -13.246 -3.525 6.670 1.00 98.75 81 ILE A N 1
ATOM 598 C CA . ILE A 1 81 ? -11.877 -3.049 6.428 1.00 98.75 81 ILE A CA 1
ATOM 599 C C . ILE A 1 81 ? -10.993 -4.209 5.967 1.00 98.75 81 ILE A C 1
ATOM 601 O O . ILE A 1 81 ? -10.306 -4.084 4.956 1.00 98.75 81 ILE A O 1
ATOM 605 N N . THR A 1 82 ? -11.027 -5.354 6.656 1.00 98.62 82 THR A N 1
ATOM 606 C CA . THR A 1 82 ? -10.244 -6.531 6.262 1.00 98.62 82 THR A CA 1
ATOM 607 C C . THR A 1 82 ? -10.597 -7.001 4.849 1.00 98.62 82 THR A C 1
ATOM 609 O O . THR A 1 82 ? -9.688 -7.219 4.051 1.00 98.62 82 THR A O 1
ATOM 612 N N . VAL A 1 83 ? -11.886 -7.111 4.504 1.00 98.81 83 VAL A N 1
ATOM 613 C CA . VAL A 1 83 ? -12.327 -7.522 3.157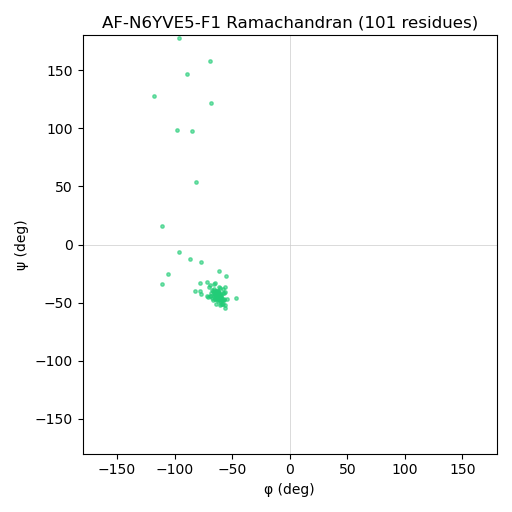 1.00 98.81 83 VAL A CA 1
ATOM 614 C C . VAL A 1 83 ? -11.836 -6.547 2.088 1.00 98.81 83 VAL A C 1
ATOM 616 O O . VAL A 1 83 ? -11.317 -6.984 1.064 1.00 98.81 83 VAL A O 1
ATOM 619 N N . VAL A 1 84 ? -11.941 -5.237 2.329 1.00 98.81 84 VAL A N 1
ATOM 620 C CA . VAL A 1 84 ? -11.461 -4.213 1.390 1.00 98.81 84 VAL A CA 1
ATOM 621 C C . VAL A 1 84 ? -9.949 -4.316 1.195 1.00 98.81 84 VAL A C 1
ATOM 623 O O . VAL A 1 84 ? -9.489 -4.356 0.056 1.00 98.81 84 VAL A O 1
ATOM 626 N N . LEU A 1 85 ? -9.169 -4.410 2.276 1.00 98.75 85 LEU A N 1
ATOM 627 C CA . LEU A 1 85 ? -7.707 -4.491 2.188 1.00 98.75 85 LEU A CA 1
ATOM 628 C C . LEU A 1 85 ? -7.242 -5.771 1.478 1.00 98.75 85 LEU A C 1
ATOM 630 O O . LEU A 1 85 ? -6.358 -5.713 0.623 1.00 98.75 85 LEU A O 1
ATOM 634 N N . LEU A 1 86 ? -7.867 -6.916 1.772 1.00 98.75 86 LEU A N 1
ATOM 635 C CA . LEU A 1 86 ? -7.590 -8.165 1.059 1.00 98.75 86 LEU A CA 1
ATOM 636 C C . LEU A 1 86 ? -8.001 -8.081 -0.413 1.00 98.75 86 LEU A C 1
ATOM 638 O O . LEU A 1 86 ? -7.259 -8.549 -1.273 1.00 98.75 86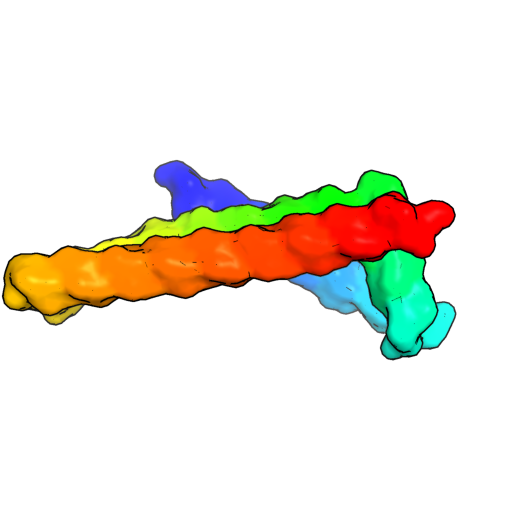 LEU A O 1
ATOM 642 N N . GLY A 1 87 ? -9.138 -7.452 -0.716 1.00 98.75 87 GLY A N 1
ATOM 643 C CA . GLY A 1 87 ? -9.599 -7.220 -2.083 1.00 98.75 87 GLY A CA 1
ATOM 644 C C . GLY A 1 87 ? -8.630 -6.353 -2.888 1.00 98.75 87 GLY A C 1
ATOM 645 O O . GLY A 1 87 ? -8.307 -6.694 -4.026 1.00 98.75 87 GLY A O 1
ATOM 646 N N . VAL A 1 88 ? -8.104 -5.280 -2.288 1.00 98.69 88 VAL A N 1
ATOM 647 C CA . VAL A 1 88 ? -7.070 -4.426 -2.895 1.00 98.69 88 VAL A CA 1
ATOM 648 C C . VAL A 1 88 ? -5.812 -5.238 -3.186 1.00 98.69 88 VAL A C 1
ATOM 650 O O . VAL A 1 88 ? -5.346 -5.251 -4.327 1.00 98.69 88 VAL A O 1
ATOM 653 N N . LEU A 1 89 ? -5.287 -5.957 -2.189 1.00 98.56 89 LEU A N 1
ATOM 654 C CA . LEU A 1 89 ? -4.068 -6.745 -2.357 1.00 98.56 89 LEU A CA 1
ATOM 655 C C . LEU A 1 89 ? -4.245 -7.837 -3.422 1.00 98.56 89 LEU A C 1
ATOM 657 O O . LEU A 1 89 ? -3.419 -7.954 -4.325 1.00 98.56 89 LEU A O 1
ATOM 661 N N . ALA A 1 90 ? -5.349 -8.585 -3.373 1.00 98.62 90 ALA A N 1
ATOM 662 C CA . ALA A 1 90 ? -5.666 -9.612 -4.359 1.00 98.62 90 ALA A CA 1
ATOM 663 C C . ALA A 1 90 ? -5.781 -9.022 -5.770 1.00 98.62 90 ALA A C 1
ATOM 665 O O . ALA A 1 90 ? -5.197 -9.557 -6.712 1.00 98.62 90 ALA A O 1
ATOM 666 N N . ARG A 1 91 ? -6.479 -7.890 -5.935 1.00 98.50 91 ARG A N 1
ATOM 667 C CA . ARG A 1 91 ? -6.639 -7.254 -7.247 1.00 98.50 91 ARG A CA 1
ATOM 668 C C . ARG A 1 91 ? -5.302 -6.805 -7.832 1.00 98.50 91 ARG A C 1
ATOM 670 O O . ARG A 1 91 ? -5.090 -6.996 -9.033 1.00 98.50 91 ARG A O 1
ATOM 677 N N . VAL A 1 92 ? -4.414 -6.241 -7.013 1.00 98.25 92 VAL A N 1
ATOM 678 C CA . VAL A 1 92 ? -3.065 -5.832 -7.431 1.00 98.25 92 VAL A CA 1
ATOM 679 C C . VAL A 1 92 ? -2.245 -7.047 -7.846 1.00 98.25 92 VAL A C 1
ATOM 681 O O . VAL A 1 92 ? -1.735 -7.073 -8.963 1.00 98.25 92 VAL A O 1
ATOM 684 N N . LEU A 1 93 ? -2.183 -8.082 -7.006 1.00 98.00 93 LEU A N 1
ATOM 685 C CA . LEU A 1 93 ? -1.410 -9.292 -7.297 1.00 98.00 93 LEU A CA 1
ATOM 686 C C . LEU A 1 93 ? -1.906 -10.004 -8.558 1.00 98.00 93 LEU A C 1
ATOM 688 O O . LEU A 1 93 ? -1.096 -10.387 -9.395 1.00 98.00 93 LEU A O 1
ATOM 692 N N . LEU A 1 94 ? -3.224 -10.110 -8.746 1.00 98.12 94 LEU A N 1
ATOM 693 C CA . LEU A 1 94 ? -3.804 -10.653 -9.976 1.00 98.12 94 LEU A CA 1
ATOM 694 C C . LEU A 1 94 ? -3.448 -9.798 -11.196 1.00 98.12 94 LEU A C 1
ATOM 696 O O . LEU A 1 94 ? -3.153 -10.342 -12.252 1.00 98.12 94 LEU A O 1
ATOM 700 N N . SER A 1 95 ? -3.450 -8.468 -11.073 1.00 97.00 95 SER A N 1
ATOM 701 C CA . SER A 1 95 ? -3.063 -7.584 -12.183 1.00 97.00 95 SER A CA 1
ATOM 702 C C . SER A 1 95 ? -1.595 -7.771 -12.565 1.00 97.00 95 SER A C 1
ATOM 704 O O . SER A 1 95 ? -1.289 -7.888 -13.747 1.00 97.00 95 SER A O 1
ATOM 706 N N . LEU A 1 96 ? -0.701 -7.864 -11.578 1.00 96.94 96 LEU A N 1
ATOM 707 C CA . LEU A 1 96 ? 0.724 -8.110 -11.803 1.00 96.94 96 LEU A CA 1
ATOM 708 C C . LEU A 1 96 ? 0.979 -9.502 -12.389 1.00 96.94 96 LEU A C 1
ATOM 710 O O . LEU A 1 96 ? 1.756 -9.626 -13.328 1.00 96.94 96 LEU A O 1
ATOM 714 N N . ALA A 1 97 ? 0.285 -10.531 -11.897 1.00 95.62 97 ALA A N 1
ATOM 715 C CA . ALA A 1 97 ? 0.378 -11.884 -12.438 1.00 95.62 97 ALA A CA 1
ATOM 716 C C . ALA A 1 97 ? -0.069 -11.935 -13.905 1.00 95.62 97 ALA A C 1
ATOM 718 O O . ALA A 1 97 ? 0.622 -12.515 -14.734 1.00 95.62 97 ALA A O 1
ATOM 719 N N . MET A 1 98 ? -1.178 -11.271 -14.249 1.00 95.94 98 MET A N 1
ATOM 720 C CA . MET A 1 98 ? -1.649 -11.183 -15.635 1.00 95.94 98 MET A CA 1
ATOM 721 C C . MET A 1 98 ? -0.642 -10.486 -16.554 1.00 95.94 98 MET A C 1
ATOM 723 O O . MET A 1 98 ? -0.505 -10.878 -17.708 1.00 95.94 98 MET A O 1
ATOM 727 N N . VAL A 1 99 ? 0.061 -9.462 -16.061 1.00 94.62 99 VAL A N 1
ATOM 728 C CA . VAL A 1 99 ? 1.116 -8.790 -16.832 1.00 94.62 99 VAL A CA 1
ATOM 729 C C . VAL A 1 99 ? 2.341 -9.693 -16.986 1.00 94.62 99 VAL A C 1
ATOM 731 O O . VAL A 1 99 ? 2.843 -9.819 -18.096 1.00 94.62 99 VAL A O 1
ATOM 734 N N . ALA A 1 100 ? 2.786 -10.349 -15.912 1.00 90.62 100 ALA A N 1
ATOM 735 C CA . ALA A 1 100 ? 3.957 -11.227 -15.921 1.00 90.62 100 ALA A CA 1
ATOM 736 C C . ALA A 1 100 ? 3.768 -12.486 -16.785 1.00 90.62 100 ALA A C 1
ATOM 738 O O . ALA A 1 100 ? 4.715 -12.950 -17.401 1.00 90.62 100 ALA A O 1
ATOM 739 N N . LEU A 1 101 ? 2.549 -13.030 -16.843 1.00 90.94 101 LEU A N 1
ATOM 740 C CA . LEU A 1 101 ? 2.206 -14.184 -17.684 1.00 90.94 101 LEU A CA 1
ATOM 741 C C . LEU A 1 101 ? 2.035 -13.823 -19.168 1.00 90.94 101 LEU A C 1
ATOM 743 O O . LEU A 1 101 ? 1.972 -14.715 -20.009 1.00 90.94 101 LEU A O 1
ATOM 747 N N . ALA A 1 102 ? 1.897 -12.533 -19.483 1.00 87.00 102 ALA A N 1
ATOM 748 C CA . ALA A 1 102 ? 1.670 -12.023 -20.833 1.00 87.00 102 ALA A CA 1
ATOM 749 C C . ALA A 1 102 ? 2.873 -11.237 -21.388 1.00 87.00 102 ALA A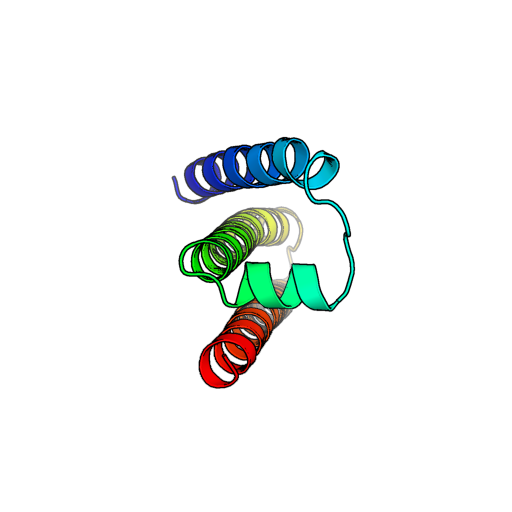 C 1
ATOM 751 O O . ALA A 1 102 ? 2.692 -10.454 -22.329 1.00 87.00 102 ALA A O 1
ATOM 752 N N . ALA A 1 103 ? 4.042 -11.388 -20.762 1.00 71.19 103 ALA A N 1
ATOM 753 C CA . ALA A 1 103 ? 5.343 -10.857 -21.165 1.00 71.19 103 ALA A CA 1
ATOM 754 C C . ALA A 1 103 ? 6.239 -12.017 -21.617 1.00 71.19 103 ALA A C 1
ATOM 756 O O . ALA A 1 103 ? 7.021 -11.795 -22.566 1.00 71.19 103 ALA A O 1
#

Nearest PDB structures (foldseek):
  2wdr-assembly1_D  TM=9.297E-01  e=8.159E-04  Escherichia coli
  7jz2-assembly1_D  TM=9.287E-01  e=1.658E-03  Escherichia coli K-12
  2ws3-assembly3_D  TM=9.256E-01  e=2.566E-03  Escherichia coli
  2wu5-assembly1_H  TM=9.271E-01  e=3.370E-03  Escherichia coli
  2wdq-assembly3_H  TM=9.296E-01  e=5.215E-03  Escherichia coli

pLDDT: mean 95.5, std 4.88, range [71.19, 98.81]

Secondary structure (DSSP, 8-state):
-HHHHHHHHHHHHHHHHHHHGGG-S--SHHHHHHHHHSTTHHHHHHHHHHHHHHHHHHHHHHHHHHH--SHHHHHHHHHHHHHHHHHHHHHHHHHHHHHHTT-